Protein AF-A0A316A0J9-F1 (afdb_monomer_lite)

Secondary structure (DSSP, 8-state):
----EEEETTEEEEHHHHHHHHHTT-HHHHHHHHHHHH---HHHHHHHHHHHHHHHHHHHHHHHHHHHHH-SSSSSHHHHHHHHHHHHHHHHT----TTT----EEE------SS---TT---EEETTT--B-

Structure (mmCIF, N/CA/C/O backbone):
data_AF-A0A316A0J9-F1
#
_entry.id   AF-A0A316A0J9-F1
#
loop_
_atom_site.group_PDB
_atom_site.id
_atom_site.type_symbol
_atom_site.label_atom_id
_atom_site.label_alt_id
_atom_site.label_comp_id
_atom_site.label_asym_id
_atom_site.label_entity_id
_atom_site.label_seq_id
_atom_site.pdbx_PDB_ins_code
_atom_site.Cartn_x
_atom_site.Cartn_y
_atom_site.Cartn_z
_atom_site.occupancy
_atom_site.B_iso_or_equiv
_atom_site.auth_seq_id
_atom_site.auth_comp_id
_atom_site.auth_asym_id
_atom_site.auth_atom_id
_atom_site.pdbx_PDB_model_num
ATOM 1 N N . MET A 1 1 ? 1.527 -1.743 14.021 1.00 74.06 1 MET A N 1
ATOM 2 C CA . MET A 1 1 ? 0.909 -1.024 15.152 1.00 74.06 1 MET A CA 1
ATOM 3 C C . MET A 1 1 ? 0.811 -2.018 16.296 1.00 74.06 1 MET A C 1
ATOM 5 O O . MET A 1 1 ? 0.505 -3.168 16.009 1.00 74.06 1 MET A O 1
ATOM 9 N N . GLU A 1 2 ? 1.171 -1.632 17.520 1.00 82.31 2 GLU A N 1
ATOM 10 C CA . GLU A 1 2 ? 0.972 -2.494 18.694 1.00 82.31 2 GLU A CA 1
ATOM 11 C C . GLU A 1 2 ? -0.528 -2.652 18.937 1.00 82.31 2 GLU A C 1
ATOM 13 O O . GLU A 1 2 ? -1.286 -1.705 18.718 1.00 82.31 2 GLU A O 1
ATOM 18 N N . SER A 1 3 ? -0.953 -3.859 19.299 1.00 89.88 3 SER A N 1
ATOM 19 C CA . SER A 1 3 ? -2.348 -4.151 19.618 1.00 89.88 3 SER A CA 1
ATOM 20 C C . SER A 1 3 ? -2.669 -3.667 21.023 1.00 89.88 3 SER A C 1
ATOM 22 O O . SER A 1 3 ? -1.890 -3.904 21.943 1.00 89.88 3 SER A O 1
ATOM 24 N N . PHE A 1 4 ? -3.826 -3.043 21.182 1.00 92.44 4 PHE A N 1
ATOM 25 C CA . PHE A 1 4 ? -4.368 -2.623 22.466 1.00 92.44 4 PHE A CA 1
ATOM 26 C C . PHE A 1 4 ? -5.889 -2.722 22.433 1.00 92.44 4 PHE A C 1
ATOM 28 O O . PHE A 1 4 ? -6.505 -2.754 21.366 1.00 92.44 4 PHE A O 1
ATOM 35 N N . ASP A 1 5 ? -6.471 -2.783 23.616 1.00 93.44 5 ASP A N 1
ATOM 36 C CA . ASP A 1 5 ? -7.900 -2.901 23.841 1.00 93.44 5 ASP A CA 1
ATOM 37 C C . ASP A 1 5 ? -8.534 -1.513 23.978 1.00 93.44 5 ASP A C 1
ATOM 39 O O . ASP A 1 5 ? -8.025 -0.661 24.707 1.00 93.44 5 ASP A O 1
ATOM 43 N N . ILE A 1 6 ? -9.621 -1.271 23.242 1.00 92.38 6 ILE A N 1
ATOM 44 C CA . ILE A 1 6 ? -10.358 -0.003 23.240 1.00 92.38 6 ILE A CA 1
ATOM 45 C C . ILE A 1 6 ? -11.652 -0.212 24.033 1.00 92.38 6 ILE A C 1
ATOM 47 O O . ILE A 1 6 ? -12.558 -0.888 23.530 1.00 92.38 6 ILE A O 1
ATOM 51 N N . PRO A 1 7 ? -11.755 0.333 25.258 1.00 92.00 7 PRO A N 1
ATOM 52 C CA . PRO A 1 7 ? -12.960 0.211 26.061 1.00 92.00 7 PRO A CA 1
ATOM 53 C C . PRO A 1 7 ? -14.047 1.167 25.552 1.00 92.00 7 PRO A C 1
ATOM 55 O O . PRO A 1 7 ? -13.841 2.375 25.474 1.00 92.00 7 PRO A O 1
ATOM 58 N N . ILE A 1 8 ? -15.222 0.628 25.235 1.00 91.06 8 ILE A N 1
ATOM 59 C CA . ILE A 1 8 ? -16.410 1.367 24.795 1.00 91.06 8 ILE A CA 1
ATOM 60 C C . ILE A 1 8 ? -17.619 0.774 25.522 1.00 91.06 8 ILE A C 1
ATOM 62 O O . ILE A 1 8 ? -17.927 -0.406 25.352 1.00 91.06 8 ILE A O 1
ATOM 66 N N . HIS A 1 9 ? -18.295 1.576 26.353 1.00 87.31 9 HIS A N 1
ATOM 67 C CA . HIS A 1 9 ? -19.504 1.177 27.101 1.00 87.31 9 HIS A CA 1
ATOM 68 C C . HIS A 1 9 ? -19.368 -0.150 27.878 1.00 87.31 9 HIS A C 1
ATOM 70 O O . HIS A 1 9 ? -20.275 -0.977 27.901 1.00 87.31 9 HIS A O 1
ATOM 76 N N . GLY A 1 10 ? -18.208 -0.386 28.502 1.00 85.06 10 GLY A N 1
ATOM 77 C CA . GLY A 1 10 ? -17.943 -1.601 29.288 1.00 85.06 10 GLY A CA 1
ATOM 78 C C . GLY A 1 10 ? -17.589 -2.845 28.463 1.00 85.06 10 GLY A C 1
ATOM 79 O O . GLY A 1 10 ? -17.373 -3.915 29.029 1.00 85.06 10 GLY A O 1
ATOM 80 N N . LYS A 1 11 ? -17.482 -2.714 27.139 1.00 91.44 11 LYS A N 1
ATOM 81 C CA . LYS A 1 11 ? -16.968 -3.745 26.232 1.00 91.44 11 LYS A CA 1
ATOM 82 C C . LYS A 1 11 ? -15.612 -3.326 25.671 1.00 91.44 11 LYS A C 1
ATOM 84 O O . LYS A 1 11 ? -15.312 -2.139 25.615 1.00 91.44 11 LYS A O 1
ATOM 89 N N . SER A 1 12 ? -14.799 -4.290 25.248 1.00 91.44 12 SER A N 1
ATOM 90 C CA . SER A 1 12 ? -13.502 -4.023 24.615 1.00 91.44 12 SER A CA 1
ATOM 91 C C . SER A 1 12 ? -13.495 -4.470 23.158 1.00 91.44 12 SER A C 1
ATOM 93 O O . SER A 1 12 ? -14.006 -5.546 22.838 1.00 91.44 12 SER A O 1
ATOM 95 N N . VAL A 1 13 ? -12.880 -3.669 22.286 1.00 93.62 13 VAL A N 1
ATOM 96 C CA . VAL A 1 13 ? -12.526 -4.062 20.916 1.00 93.62 13 VAL A CA 1
ATOM 97 C C . VAL A 1 13 ? -11.023 -3.958 20.716 1.00 93.62 13 VAL A C 1
ATOM 99 O O . VAL A 1 13 ? -10.404 -2.954 21.064 1.00 93.62 13 VAL A O 1
ATOM 102 N N . ASN A 1 14 ? -10.436 -4.981 20.095 1.00 94.75 14 ASN A N 1
ATOM 103 C CA . ASN A 1 14 ? -9.012 -4.994 19.811 1.00 94.75 14 ASN A CA 1
ATOM 104 C C . ASN A 1 14 ? -8.667 -4.076 18.627 1.00 94.75 14 ASN A C 1
ATOM 106 O O . ASN A 1 14 ? -9.202 -4.209 17.521 1.00 94.75 14 ASN A O 1
ATOM 110 N N . SER A 1 15 ? -7.704 -3.178 18.831 1.00 93.12 15 SER A N 1
ATOM 111 C CA . SER A 1 15 ? -7.263 -2.219 17.817 1.00 93.12 15 SER A CA 1
ATOM 112 C C . SER A 1 15 ? -6.660 -2.882 16.573 1.00 93.12 15 SER A C 1
ATOM 114 O O . SER A 1 15 ? -6.730 -2.317 15.480 1.00 93.12 15 SER A O 1
ATOM 116 N N . LYS A 1 16 ? -6.118 -4.104 16.689 1.00 93.38 16 LYS A N 1
ATOM 117 C CA . LYS A 1 16 ? -5.546 -4.866 15.566 1.00 93.38 16 LYS A CA 1
ATOM 118 C C . LYS A 1 16 ? -6.611 -5.313 14.569 1.00 93.38 16 LYS A C 1
ATOM 120 O O . LYS A 1 16 ? -6.356 -5.283 13.362 1.00 93.38 16 LYS A O 1
ATOM 125 N N . ASP A 1 17 ? -7.786 -5.692 15.060 1.00 93.31 17 ASP A N 1
ATOM 126 C CA . ASP A 1 17 ? -8.888 -6.160 14.220 1.00 93.31 17 ASP A CA 1
ATOM 127 C C . ASP A 1 17 ? -9.441 -5.002 13.391 1.00 93.31 17 ASP A C 1
ATOM 129 O O . ASP A 1 17 ? -9.531 -5.114 12.167 1.00 93.31 17 ASP A O 1
ATOM 133 N N . ILE A 1 18 ? -9.653 -3.841 14.022 1.00 93.94 18 ILE A N 1
ATOM 134 C CA . ILE A 1 18 ? -10.033 -2.591 13.345 1.00 93.94 18 ILE A CA 1
ATOM 135 C C . ILE A 1 18 ? -8.967 -2.195 12.315 1.00 93.94 18 ILE A C 1
ATOM 137 O O . ILE A 1 18 ? -9.268 -1.946 11.145 1.00 93.94 18 ILE A O 1
ATOM 141 N N . HIS A 1 19 ? -7.695 -2.193 12.720 1.00 93.31 19 HIS A N 1
ATOM 142 C CA . HIS A 1 19 ? -6.570 -1.834 11.860 1.00 93.31 19 HIS A CA 1
ATOM 143 C C . HIS A 1 19 ? -6.481 -2.718 10.602 1.00 93.31 19 HIS A C 1
ATOM 145 O O . HIS A 1 19 ? -6.096 -2.241 9.531 1.00 93.31 19 HIS A O 1
ATOM 151 N N . SER A 1 20 ? -6.877 -3.992 10.691 1.00 93.75 20 SER A N 1
ATOM 152 C CA . SER A 1 20 ? -6.901 -4.904 9.543 1.00 93.75 20 SER A CA 1
ATOM 153 C C . SER A 1 20 ? -7.879 -4.456 8.447 1.00 93.75 20 SER A C 1
ATOM 155 O O . SER A 1 20 ? -7.550 -4.541 7.260 1.00 93.75 20 SER A O 1
ATOM 157 N N . PHE A 1 21 ? -9.042 -3.915 8.826 1.00 94.94 21 PHE A N 1
ATOM 158 C CA . PHE A 1 21 ? -10.014 -3.342 7.895 1.00 94.94 21 PHE A CA 1
ATOM 159 C C . PHE A 1 21 ? -9.528 -2.006 7.334 1.00 94.94 21 PHE A C 1
ATOM 161 O O . PHE A 1 21 ? -9.649 -1.761 6.131 1.00 94.94 21 PHE A O 1
ATOM 168 N N . VAL A 1 22 ? -8.913 -1.174 8.180 1.00 92.19 22 VAL A N 1
ATOM 169 C CA . VAL A 1 22 ? -8.371 0.138 7.796 1.00 92.19 22 VAL A CA 1
ATOM 170 C C . VAL A 1 22 ? -7.271 0.004 6.737 1.00 92.19 22 VAL A C 1
ATOM 172 O O . VAL A 1 22 ? -7.306 0.721 5.738 1.00 92.19 22 VAL A O 1
ATOM 175 N N . ILE A 1 23 ? -6.335 -0.944 6.881 1.00 90.88 23 ILE A N 1
ATOM 176 C CA . ILE A 1 23 ? -5.298 -1.200 5.859 1.00 90.88 23 ILE A CA 1
ATOM 177 C C . ILE A 1 23 ? -5.914 -1.643 4.529 1.00 90.88 23 ILE A C 1
ATOM 179 O O . ILE A 1 23 ? -5.421 -1.263 3.469 1.00 90.88 23 ILE A O 1
ATOM 183 N N . LYS A 1 24 ? -6.994 -2.428 4.574 1.00 92.94 24 LYS A N 1
ATOM 184 C CA . LYS A 1 24 ? -7.704 -2.912 3.381 1.00 92.94 24 LYS A CA 1
ATOM 185 C C . LYS A 1 24 ? -8.619 -1.853 2.749 1.00 92.94 24 LYS A C 1
ATOM 187 O O . LYS A 1 24 ? -9.287 -2.158 1.766 1.00 92.94 24 LYS A O 1
ATOM 192 N N . GLY A 1 25 ? -8.693 -0.642 3.310 1.00 91.56 25 GLY A N 1
ATOM 193 C CA . GLY A 1 25 ? -9.587 0.424 2.847 1.00 91.56 25 GLY A CA 1
ATOM 194 C C . GLY A 1 25 ? -11.072 0.165 3.126 1.00 91.56 25 GLY A C 1
ATOM 195 O O . GLY A 1 25 ? -11.932 0.846 2.575 1.00 91.56 25 GLY A O 1
ATOM 196 N N . GLN A 1 26 ? -11.400 -0.809 3.977 1.00 95.25 26 GLN A N 1
ATOM 197 C CA . GLN A 1 26 ? -12.773 -1.235 4.261 1.00 95.25 26 GLN A CA 1
ATOM 198 C C . GLN A 1 26 ? -13.354 -0.480 5.467 1.00 95.25 26 GLN A C 1
ATOM 200 O O . GLN A 1 26 ? -13.712 -1.087 6.472 1.00 95.25 26 GLN A O 1
ATOM 205 N N . ILE A 1 27 ? -13.446 0.851 5.370 1.00 93.75 27 ILE A N 1
ATOM 206 C CA . ILE A 1 27 ? -13.836 1.721 6.497 1.00 93.75 27 ILE A CA 1
ATOM 207 C C . ILE A 1 27 ? -15.253 1.421 6.998 1.00 93.75 27 ILE A C 1
ATOM 209 O O . ILE A 1 27 ? -15.444 1.239 8.195 1.00 93.75 27 ILE A O 1
ATOM 213 N N . ASN A 1 28 ? -16.231 1.274 6.099 1.00 95.00 28 ASN A N 1
ATOM 214 C CA . ASN A 1 28 ? -17.616 0.987 6.498 1.00 95.00 28 ASN A CA 1
ATOM 215 C C . ASN A 1 28 ? -17.733 -0.339 7.268 1.00 95.00 28 ASN A C 1
ATOM 217 O O . ASN A 1 28 ? -18.388 -0.390 8.301 1.00 95.00 28 ASN A O 1
ATOM 221 N N . LYS A 1 29 ? -17.008 -1.378 6.829 1.00 96.25 29 LYS A N 1
ATOM 222 C CA . LYS A 1 29 ? -16.966 -2.674 7.525 1.00 96.25 29 LYS A CA 1
ATOM 223 C C . LYS A 1 29 ? -16.281 -2.583 8.887 1.00 96.25 29 LYS A C 1
ATOM 225 O O . LYS A 1 29 ? -16.670 -3.287 9.809 1.00 96.25 29 LYS A O 1
ATOM 230 N N . ALA A 1 30 ? -15.272 -1.721 9.020 1.00 95.75 30 ALA A N 1
ATOM 231 C CA . ALA A 1 30 ? -14.627 -1.463 10.303 1.00 95.75 30 ALA A CA 1
ATOM 232 C C . ALA A 1 30 ? -15.608 -0.819 11.297 1.00 95.75 30 ALA A C 1
ATOM 234 O O . ALA A 1 30 ? -15.656 -1.223 12.453 1.00 95.75 30 ALA A O 1
ATOM 235 N N . VAL A 1 31 ? -16.414 0.142 10.835 1.00 96.44 31 VAL A N 1
ATOM 236 C CA . VAL A 1 31 ? -17.444 0.805 11.651 1.00 96.44 31 VAL A CA 1
ATOM 237 C C . VAL A 1 31 ? -18.522 -0.193 12.066 1.00 96.44 31 VAL A C 1
ATOM 239 O O . VAL A 1 31 ? -18.821 -0.296 13.250 1.00 96.44 31 VAL A O 1
ATOM 242 N N . GLU A 1 32 ? -19.055 -0.971 11.121 1.00 96.62 32 GLU A N 1
ATOM 243 C CA . GLU A 1 32 ? -20.035 -2.030 11.403 1.00 96.62 32 GLU A CA 1
ATOM 244 C C . GLU A 1 32 ? -19.503 -3.040 12.426 1.00 96.62 32 GLU A C 1
ATOM 246 O O . GLU A 1 32 ? -20.209 -3.389 13.365 1.00 96.62 32 GLU A O 1
ATOM 251 N N . PHE A 1 33 ? -18.240 -3.457 12.294 1.00 95.88 33 PHE A N 1
ATOM 252 C CA . PHE A 1 33 ? -17.590 -4.361 13.242 1.00 95.88 33 PHE A CA 1
ATOM 253 C C . PHE A 1 33 ? -17.518 -3.781 14.661 1.00 95.88 33 PHE A C 1
ATOM 255 O O . PHE A 1 33 ? -17.780 -4.494 15.630 1.00 95.88 33 PHE A O 1
ATOM 262 N N . VAL A 1 34 ? -17.179 -2.495 14.803 1.00 94.50 34 VAL A N 1
ATOM 263 C CA . VAL A 1 34 ? -17.133 -1.837 16.117 1.00 94.50 34 VAL A CA 1
ATOM 264 C C . VAL A 1 34 ? -18.536 -1.754 16.718 1.00 94.50 34 VAL A C 1
ATOM 266 O O . VAL A 1 34 ? -18.709 -2.150 17.867 1.00 94.50 34 VAL A O 1
ATOM 269 N N . VAL A 1 35 ? -19.537 -1.334 15.938 1.00 96.38 35 VAL A N 1
ATOM 270 C CA . VAL A 1 35 ? -20.942 -1.267 16.382 1.00 96.38 35 VAL A CA 1
ATOM 271 C C . VAL A 1 35 ? -21.461 -2.642 16.809 1.00 96.38 35 VAL A C 1
ATOM 273 O O . VAL A 1 35 ? -22.084 -2.759 17.861 1.00 96.38 35 VAL A O 1
ATOM 276 N N . ASP A 1 36 ? -21.182 -3.697 16.042 1.00 95.31 36 ASP A N 1
ATOM 277 C CA . ASP A 1 36 ? -21.597 -5.067 16.369 1.00 95.31 36 ASP A CA 1
ATOM 278 C C . ASP A 1 36 ? -21.006 -5.534 17.707 1.00 95.31 36 ASP A C 1
ATOM 280 O O . ASP A 1 36 ? -21.708 -6.074 18.566 1.00 95.31 36 ASP A O 1
ATOM 284 N N . LYS A 1 37 ? -19.717 -5.257 17.933 1.00 93.69 37 LYS A N 1
ATOM 285 C CA . LYS A 1 37 ? -19.022 -5.689 19.147 1.00 93.69 37 LYS A CA 1
ATOM 286 C C . LYS A 1 37 ? -19.411 -4.895 20.383 1.00 93.69 37 LYS A C 1
ATOM 288 O O . LYS A 1 37 ? -19.567 -5.494 21.448 1.00 93.69 37 LYS A O 1
ATOM 293 N N . THR A 1 38 ? -19.568 -3.580 20.276 1.00 92.50 38 THR A N 1
ATOM 294 C CA . THR A 1 38 ? -19.738 -2.703 21.447 1.00 92.50 38 THR A CA 1
ATOM 295 C C . THR A 1 38 ? -21.170 -2.229 21.652 1.00 92.50 38 THR A C 1
ATOM 297 O O . THR A 1 38 ? -21.502 -1.798 22.750 1.00 92.50 38 THR A O 1
ATOM 300 N N . HIS A 1 39 ? -22.031 -2.360 20.639 1.00 93.62 39 HIS A N 1
ATOM 301 C CA . HIS A 1 39 ? -23.360 -1.740 20.570 1.00 93.62 39 HIS A CA 1
ATOM 302 C C . HIS A 1 39 ? -23.333 -0.217 20.774 1.00 93.62 39 HIS A C 1
ATOM 304 O O . HIS A 1 39 ? -24.313 0.360 21.243 1.00 93.62 39 HIS A O 1
ATOM 310 N N . CYS A 1 40 ? -22.218 0.441 20.439 1.00 91.62 40 CYS A N 1
ATOM 311 C CA . CYS A 1 40 ? -22.148 1.897 20.433 1.00 91.62 40 CYS A CA 1
ATOM 312 C C . CYS A 1 40 ? -22.874 2.492 19.220 1.00 91.62 40 CYS A C 1
ATOM 314 O O . CYS A 1 40 ? -23.283 1.791 18.288 1.00 91.62 40 CYS A O 1
ATOM 316 N N . SER A 1 41 ? -23.034 3.812 19.220 1.00 96.12 41 SER A N 1
ATOM 317 C CA . SER A 1 41 ? -23.580 4.516 18.067 1.00 96.12 41 SER A CA 1
ATOM 318 C C . SER A 1 41 ? -22.624 4.462 16.868 1.00 96.12 41 SER A C 1
ATOM 320 O O . SER A 1 41 ? -21.403 4.371 17.001 1.00 96.12 41 SER A O 1
ATOM 322 N N . ILE A 1 42 ? -23.180 4.600 15.661 1.00 94.88 42 ILE A N 1
ATOM 323 C CA . ILE A 1 42 ? -22.385 4.685 14.423 1.00 94.88 42 ILE A CA 1
ATOM 324 C C . ILE A 1 42 ? -21.394 5.861 14.480 1.00 94.88 42 ILE A C 1
ATOM 326 O O . ILE A 1 42 ? -20.317 5.777 13.893 1.00 94.88 42 ILE A O 1
ATOM 330 N N . HIS A 1 43 ? -21.748 6.954 15.166 1.00 93.94 43 HIS A N 1
ATOM 331 C CA . HIS A 1 43 ? -20.869 8.113 15.318 1.00 93.94 43 HIS A CA 1
ATOM 332 C C . HIS A 1 43 ? -19.630 7.766 16.148 1.00 93.94 43 HIS A C 1
ATOM 334 O O . HIS A 1 43 ? -18.515 7.941 15.670 1.00 93.94 43 HIS A O 1
ATOM 340 N N . GLU A 1 44 ? -19.824 7.181 17.331 1.00 92.25 44 GLU A N 1
ATOM 341 C CA . GLU A 1 44 ? -18.719 6.754 18.200 1.00 92.25 44 GLU A CA 1
ATOM 342 C C . GLU A 1 44 ? -17.832 5.713 17.503 1.00 92.25 44 GLU A C 1
ATOM 344 O O . GLU A 1 44 ? -16.606 5.788 17.546 1.00 92.25 44 GLU A O 1
ATOM 349 N N . ALA A 1 45 ? -18.438 4.753 16.797 1.00 94.12 45 ALA A N 1
ATOM 350 C CA . ALA A 1 45 ? -17.690 3.766 16.025 1.00 94.12 45 ALA A CA 1
ATOM 351 C C . ALA A 1 45 ? -16.846 4.406 14.911 1.00 94.12 45 ALA A C 1
ATOM 353 O O . ALA A 1 45 ? -15.718 3.973 14.668 1.00 94.12 45 ALA A O 1
ATOM 354 N N . LYS A 1 46 ? -17.363 5.443 14.238 1.00 95.81 46 LYS A N 1
ATOM 355 C CA . LYS A 1 46 ? -16.602 6.203 13.236 1.00 95.81 46 LYS A CA 1
ATOM 356 C C . LYS A 1 46 ? -15.416 6.927 13.854 1.00 95.81 46 LYS A C 1
ATOM 358 O O . LYS A 1 46 ? -14.326 6.818 13.303 1.00 95.81 46 LYS A O 1
ATOM 363 N N . GLU A 1 47 ? -15.606 7.597 14.988 1.00 95.44 47 GLU A N 1
ATOM 364 C CA . GLU A 1 47 ? -14.526 8.305 15.686 1.00 95.44 47 GLU A CA 1
ATOM 365 C C . GLU A 1 47 ? -13.371 7.358 16.026 1.00 95.44 47 GLU A C 1
ATOM 367 O O . GLU A 1 47 ? -12.217 7.644 15.705 1.00 95.44 47 GLU A 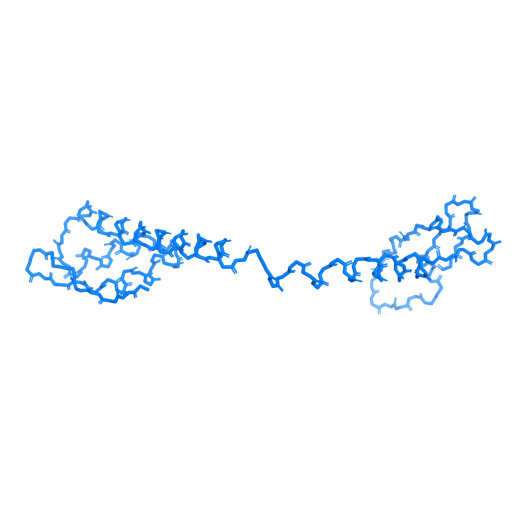O 1
ATOM 372 N N . VAL A 1 48 ? -13.686 6.173 16.553 1.00 93.94 48 VAL A N 1
ATOM 373 C CA . VAL A 1 48 ? -12.687 5.142 16.869 1.00 93.94 48 VAL A CA 1
ATOM 374 C C . VAL A 1 48 ? -11.950 4.676 15.612 1.00 93.94 48 VAL A C 1
ATOM 376 O O . VAL A 1 48 ? -10.721 4.584 15.600 1.00 93.94 48 VAL A O 1
ATOM 379 N N . VAL A 1 49 ? -12.672 4.386 14.528 1.00 95.25 49 VAL A N 1
ATOM 380 C CA . VAL A 1 49 ? -12.062 3.929 13.269 1.00 95.25 49 VAL A CA 1
ATOM 381 C C . VAL A 1 49 ? -11.160 5.009 12.659 1.00 95.25 49 VAL A C 1
ATOM 383 O O . VAL A 1 49 ? -10.063 4.689 12.186 1.00 95.25 49 VAL A O 1
ATOM 386 N N . ASP A 1 50 ? -11.580 6.273 12.688 1.00 94.25 50 ASP A N 1
ATOM 387 C CA . ASP A 1 50 ? -10.789 7.398 12.185 1.00 94.25 50 ASP A CA 1
ATOM 388 C C . ASP A 1 50 ? -9.547 7.656 13.044 1.00 94.25 50 ASP A C 1
ATOM 390 O O . ASP A 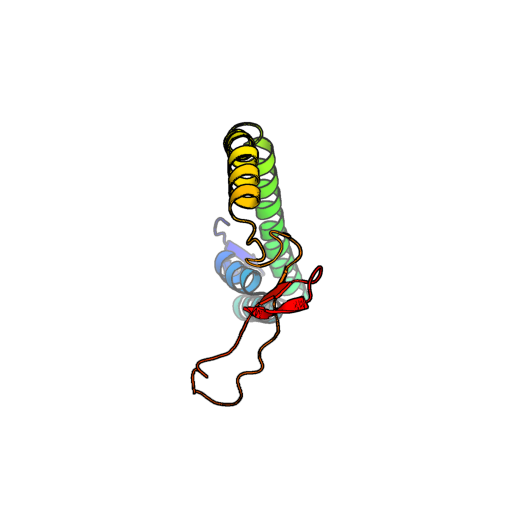1 50 ? -8.467 7.921 12.506 1.00 94.25 50 ASP A O 1
ATOM 394 N N . GLU A 1 51 ? -9.633 7.491 14.362 1.00 93.56 51 GLU A N 1
ATOM 395 C CA . GLU A 1 51 ? -8.471 7.596 15.239 1.00 93.56 51 GLU A CA 1
ATOM 396 C C . GLU A 1 51 ? -7.441 6.495 14.946 1.00 93.56 51 GLU A C 1
ATOM 398 O O . GLU A 1 51 ? -6.255 6.783 14.748 1.00 93.56 51 GLU A O 1
ATOM 403 N N . ILE A 1 52 ? -7.883 5.242 14.786 1.00 92.81 52 ILE A N 1
ATOM 404 C CA . ILE A 1 52 ? -7.011 4.126 14.382 1.00 92.81 52 ILE A CA 1
ATOM 405 C C . ILE A 1 52 ? -6.374 4.385 13.011 1.00 92.81 52 ILE A C 1
ATOM 407 O O . ILE A 1 52 ? -5.186 4.101 12.799 1.00 92.81 52 ILE A O 1
ATOM 411 N N . ARG A 1 53 ? -7.121 4.972 12.073 1.00 93.19 53 ARG A N 1
ATOM 412 C CA . ARG A 1 53 ? -6.595 5.384 10.769 1.00 93.19 53 ARG A CA 1
ATOM 413 C C . ARG A 1 53 ? -5.522 6.459 10.907 1.00 93.19 53 ARG A C 1
ATOM 415 O O . ARG A 1 53 ? -4.455 6.317 10.309 1.00 93.19 53 ARG A O 1
ATOM 422 N N . ASN A 1 54 ? -5.757 7.483 11.717 1.00 91.88 54 ASN A N 1
ATOM 423 C CA . ASN A 1 54 ? -4.806 8.567 11.949 1.00 91.88 54 ASN A CA 1
ATOM 424 C C . ASN A 1 54 ? -3.526 8.072 12.633 1.00 91.88 5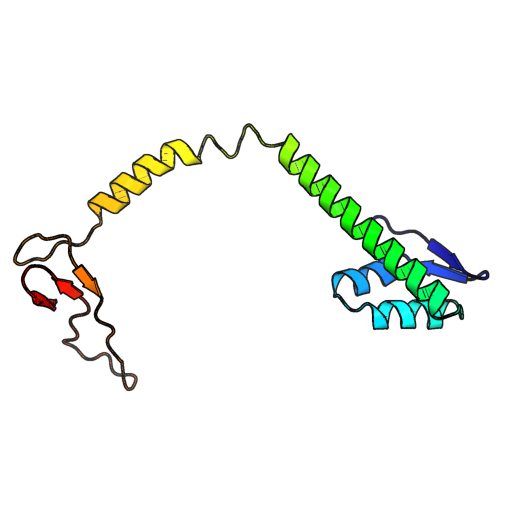4 ASN A C 1
ATOM 426 O O . ASN A 1 54 ? -2.427 8.438 12.215 1.00 91.88 54 ASN A O 1
ATOM 430 N N . LEU A 1 55 ? -3.634 7.170 13.613 1.00 89.06 55 LEU A N 1
ATOM 431 C CA . LEU A 1 55 ? -2.480 6.514 14.238 1.00 89.06 55 LEU A CA 1
ATOM 432 C C . LEU A 1 55 ? -1.662 5.703 13.223 1.00 89.06 55 LEU A C 1
ATOM 434 O O . LEU A 1 55 ? -0.429 5.709 13.251 1.00 89.06 55 LEU A O 1
ATOM 438 N N . SER A 1 56 ? -2.342 5.043 12.286 1.00 85.62 56 SER A N 1
ATOM 439 C CA . SER A 1 56 ? -1.699 4.284 11.209 1.00 85.62 56 SER A CA 1
ATOM 440 C C . SER A 1 56 ? -0.946 5.179 10.224 1.00 85.62 56 SER A C 1
ATOM 442 O O . SER A 1 56 ? 0.091 4.768 9.701 1.00 85.62 56 SER A O 1
ATOM 444 N N . LEU A 1 57 ? -1.464 6.379 9.950 1.00 84.31 57 LEU A N 1
ATOM 445 C CA . LEU A 1 57 ? -0.824 7.370 9.082 1.00 84.31 57 LEU A CA 1
ATOM 446 C C . LEU A 1 57 ? 0.380 8.015 9.771 1.00 84.31 57 LEU A C 1
ATOM 448 O O . LEU A 1 57 ? 1.472 7.974 9.214 1.00 84.31 57 LEU A O 1
ATOM 452 N N . LYS A 1 58 ? 0.237 8.460 11.026 1.00 83.44 58 LYS A N 1
ATOM 453 C CA . LYS A 1 58 ? 1.350 9.018 11.813 1.00 83.44 58 LYS A CA 1
ATOM 454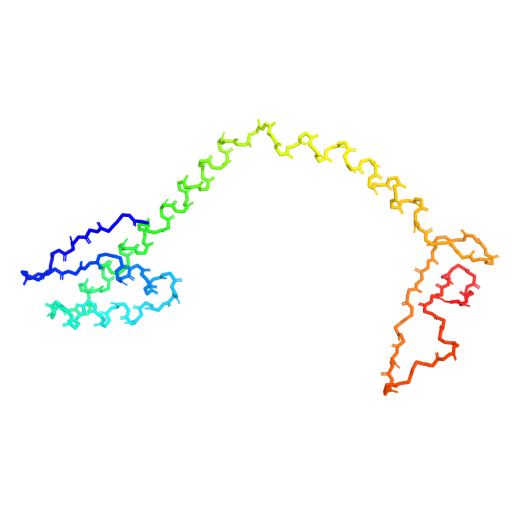 C C . LYS A 1 58 ? 2.539 8.059 11.906 1.00 83.44 58 LYS A C 1
ATOM 456 O O . LYS A 1 58 ? 3.671 8.479 11.696 1.00 83.44 58 LYS A O 1
ATOM 461 N N . LYS A 1 59 ? 2.300 6.755 12.122 1.00 79.00 59 LYS A N 1
ATOM 462 C CA . LYS A 1 59 ? 3.375 5.740 12.109 1.00 79.00 59 LYS A CA 1
ATOM 463 C C . LYS A 1 59 ? 4.045 5.580 10.740 1.00 79.00 59 LYS A C 1
ATOM 465 O O . LYS A 1 59 ? 5.212 5.196 10.686 1.00 79.00 59 LYS A O 1
ATOM 470 N N . ARG A 1 60 ? 3.344 5.834 9.627 1.00 72.50 60 ARG A N 1
ATOM 471 C CA . ARG A 1 60 ? 3.968 5.855 8.292 1.00 72.50 60 ARG A CA 1
ATOM 472 C C . ARG A 1 60 ? 4.818 7.098 8.097 1.00 72.50 60 ARG A C 1
ATOM 474 O O . ARG A 1 60 ? 5.910 6.954 7.563 1.00 72.50 60 ARG A O 1
ATOM 481 N N . ASP A 1 61 ? 4.349 8.256 8.542 1.00 75.12 61 ASP A N 1
ATOM 482 C CA . ASP A 1 61 ? 5.079 9.517 8.406 1.00 75.12 61 ASP A CA 1
ATOM 483 C C . ASP A 1 61 ? 6.330 9.528 9.290 1.00 75.12 61 ASP A C 1
ATOM 485 O O . ASP A 1 61 ? 7.416 9.811 8.802 1.00 75.12 61 ASP A O 1
ATOM 489 N N . GLU A 1 62 ? 6.234 9.079 10.544 1.00 77.31 62 GLU A N 1
ATOM 490 C CA . GLU A 1 62 ? 7.393 8.872 11.425 1.00 77.31 62 GLU A CA 1
ATOM 491 C C . GLU A 1 62 ? 8.394 7.883 10.808 1.00 77.31 62 GLU A C 1
ATOM 493 O O . GLU A 1 62 ? 9.608 8.108 10.789 1.00 77.31 62 GLU A O 1
ATOM 498 N N . LYS A 1 63 ? 7.892 6.791 10.218 1.00 71.06 63 LYS A N 1
ATOM 499 C CA . LYS A 1 63 ? 8.739 5.872 9.460 1.00 71.06 63 LYS A CA 1
ATOM 500 C C . LYS A 1 63 ? 9.358 6.587 8.254 1.00 71.06 63 LYS A C 1
ATOM 502 O O . LYS A 1 63 ? 10.544 6.442 8.028 1.00 71.06 63 LYS A O 1
ATOM 507 N N . LEU A 1 64 ? 8.635 7.407 7.504 1.00 65.44 64 LEU A N 1
ATOM 508 C CA . LEU A 1 64 ? 9.203 8.140 6.373 1.00 65.44 64 LEU A CA 1
ATOM 509 C C . LEU A 1 64 ? 10.298 9.130 6.814 1.00 65.44 64 LEU A C 1
ATOM 511 O O . LEU A 1 64 ? 11.355 9.189 6.187 1.00 65.44 64 LEU A O 1
ATOM 515 N N . GLU A 1 65 ? 10.098 9.841 7.921 1.00 66.56 65 GLU A N 1
ATOM 516 C CA . GLU A 1 65 ? 11.080 10.774 8.486 1.00 66.56 65 GLU A CA 1
ATOM 517 C C . GLU A 1 65 ? 12.328 10.057 9.024 1.00 66.56 65 GLU A C 1
ATOM 519 O O . GLU A 1 65 ? 13.455 10.512 8.811 1.00 66.56 65 GLU A O 1
ATOM 524 N N . THR A 1 66 ? 12.176 8.874 9.629 1.00 63.84 66 THR A N 1
ATOM 525 C CA . THR A 1 66 ? 13.332 8.045 10.024 1.00 63.84 66 THR A CA 1
ATOM 526 C C . THR A 1 66 ? 14.121 7.524 8.820 1.00 63.84 66 THR A C 1
ATOM 528 O O . THR A 1 66 ? 15.334 7.350 8.917 1.00 63.84 66 THR A O 1
ATOM 531 N N . TRP A 1 67 ? 13.484 7.308 7.663 1.00 61.19 67 TRP A N 1
ATOM 532 C CA . TRP A 1 67 ? 14.184 6.949 6.422 1.00 61.19 67 TRP A CA 1
ATOM 533 C C . TRP A 1 67 ? 14.903 8.144 5.789 1.00 61.19 67 TRP A C 1
ATOM 535 O O . TRP A 1 67 ? 16.026 7.981 5.314 1.00 61.19 67 TRP A O 1
ATOM 545 N N . LYS A 1 68 ? 14.313 9.346 5.829 1.00 62.00 68 LYS A N 1
ATOM 546 C CA . LYS A 1 68 ? 14.971 10.584 5.371 1.00 62.00 68 LYS A CA 1
ATOM 547 C C . LYS A 1 68 ? 16.209 10.915 6.208 1.00 62.00 68 LYS A C 1
ATOM 549 O O . LYS A 1 68 ? 17.249 11.259 5.659 1.00 62.00 68 LYS A O 1
ATOM 554 N N . THR A 1 69 ? 16.126 10.759 7.528 1.00 61.94 69 THR A N 1
ATOM 555 C CA . THR A 1 69 ? 17.237 11.054 8.453 1.00 61.94 69 THR A CA 1
ATOM 556 C C . THR A 1 69 ? 18.330 9.983 8.453 1.00 61.94 69 THR A C 1
ATOM 558 O O . THR A 1 69 ? 19.502 10.314 8.617 1.00 61.94 69 THR A O 1
ATOM 561 N N . LYS A 1 70 ? 17.993 8.709 8.198 1.00 59.88 70 LYS A N 1
ATOM 562 C CA . LYS A 1 70 ? 18.979 7.619 8.050 1.00 59.88 70 LYS A CA 1
ATOM 563 C C . LYS A 1 70 ? 19.667 7.572 6.680 1.00 59.88 70 LYS A C 1
ATOM 565 O O . LYS A 1 70 ? 20.596 6.783 6.510 1.00 59.88 70 LYS A O 1
ATOM 570 N N . ALA A 1 71 ? 19.258 8.394 5.712 1.00 58.38 71 ALA A N 1
ATOM 571 C CA . ALA A 1 71 ? 19.875 8.431 4.390 1.00 58.38 71 ALA A CA 1
ATOM 572 C C . ALA A 1 71 ? 20.230 9.858 3.941 1.00 58.38 71 ALA A C 1
ATOM 574 O O . ALA A 1 71 ? 19.566 10.443 3.088 1.00 58.38 71 ALA A O 1
ATOM 575 N N . PRO A 1 72 ? 21.405 10.330 4.377 1.00 50.97 72 PRO A N 1
ATOM 576 C CA . PRO A 1 72 ? 22.363 10.845 3.409 1.00 50.97 72 PRO A CA 1
ATOM 577 C C . PRO A 1 72 ? 23.702 10.127 3.613 1.00 50.97 72 PRO A C 1
ATOM 579 O O . PRO A 1 72 ? 24.587 10.620 4.302 1.00 50.97 72 PRO A O 1
ATOM 582 N N . GLY A 1 73 ? 23.876 8.923 3.052 1.00 53.81 73 GLY A N 1
ATOM 583 C CA . GLY A 1 73 ? 25.178 8.256 3.204 1.00 53.81 73 GLY A CA 1
ATOM 584 C C . GLY A 1 73 ? 25.433 6.956 2.453 1.00 53.81 73 GLY A C 1
ATOM 585 O O . GLY A 1 73 ? 26.581 6.718 2.078 1.00 53.81 73 GLY A O 1
ATOM 586 N N . GLN A 1 74 ? 24.417 6.125 2.188 1.00 52.22 74 GLN A N 1
ATOM 587 C CA . GLN A 1 74 ? 24.669 4.775 1.648 1.00 52.22 74 GLN A CA 1
ATOM 588 C C . GLN A 1 74 ? 23.970 4.409 0.335 1.00 52.22 74 GLN A C 1
ATOM 590 O O . GLN A 1 74 ? 24.407 3.467 -0.314 1.00 52.22 74 GLN A O 1
ATOM 595 N N . CYS A 1 75 ? 22.978 5.173 -0.132 1.00 49.31 75 CYS A N 1
ATOM 596 C CA . CYS A 1 75 ? 22.368 4.926 -1.450 1.00 49.31 75 CYS A CA 1
ATOM 597 C C . 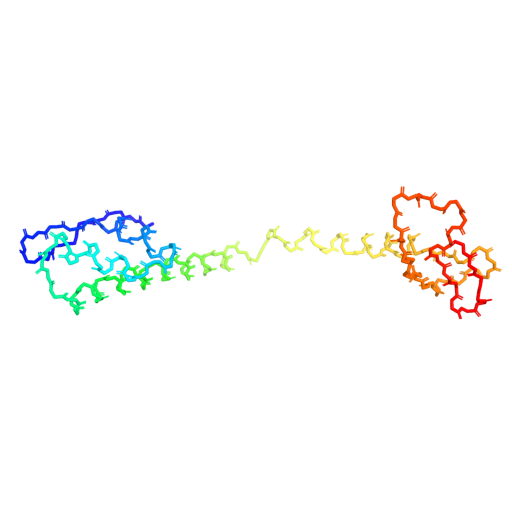CYS A 1 75 ? 22.879 5.854 -2.566 1.00 49.31 75 CYS A C 1
ATOM 599 O O . CYS A 1 75 ? 22.645 5.578 -3.736 1.00 49.31 75 CYS A O 1
ATOM 601 N N . THR A 1 76 ? 23.611 6.926 -2.251 1.00 48.41 76 THR A N 1
ATOM 602 C CA . THR A 1 76 ? 24.059 7.908 -3.258 1.00 48.41 76 THR A CA 1
ATOM 603 C C . THR A 1 76 ? 25.403 7.557 -3.902 1.00 48.41 76 THR A C 1
ATOM 605 O O . THR A 1 76 ? 25.603 7.832 -5.079 1.00 48.41 76 THR A O 1
ATOM 608 N N . LYS A 1 77 ? 26.305 6.854 -3.203 1.00 47.12 77 LYS A N 1
ATOM 609 C CA . LYS A 1 77 ? 27.655 6.552 -3.731 1.00 47.12 77 LYS A CA 1
ATOM 610 C C . LYS A 1 77 ? 27.697 5.462 -4.813 1.00 47.12 77 LYS A C 1
ATOM 612 O O . LYS A 1 77 ? 28.668 5.390 -5.561 1.00 47.12 77 LYS A O 1
ATOM 617 N N . VAL A 1 78 ? 26.665 4.620 -4.908 1.00 46.84 78 VAL A N 1
ATOM 618 C CA . VAL A 1 78 ? 26.578 3.541 -5.917 1.00 46.84 78 VAL A CA 1
ATOM 619 C C . VAL A 1 78 ? 25.931 4.030 -7.220 1.00 46.84 78 VAL A C 1
ATOM 621 O O . VAL A 1 78 ? 26.116 3.424 -8.274 1.00 46.84 78 VAL A O 1
ATOM 624 N N . ILE A 1 79 ? 25.202 5.149 -7.172 1.00 51.78 79 ILE A N 1
ATOM 625 C CA . ILE A 1 79 ? 24.499 5.698 -8.335 1.00 51.78 79 ILE A CA 1
ATOM 626 C C . ILE A 1 79 ? 25.462 6.493 -9.225 1.00 51.78 79 ILE A C 1
ATOM 628 O O . ILE A 1 79 ? 25.395 6.369 -10.445 1.00 51.78 79 ILE A O 1
ATOM 632 N N . ASP A 1 80 ? 26.401 7.247 -8.649 1.00 54.00 80 ASP A N 1
ATOM 633 C CA . ASP A 1 80 ? 27.238 8.145 -9.455 1.00 54.00 80 ASP A CA 1
ATOM 634 C C . ASP A 1 80 ? 28.314 7.418 -10.274 1.00 54.00 80 ASP A C 1
ATOM 636 O O . ASP A 1 80 ? 28.499 7.749 -11.441 1.00 54.00 80 ASP A O 1
ATOM 640 N N . LYS A 1 81 ? 28.931 6.345 -9.755 1.00 54.91 81 LYS A N 1
ATOM 641 C CA . LYS A 1 81 ? 29.871 5.529 -10.557 1.00 54.91 81 LYS A CA 1
ATOM 642 C C . LYS A 1 81 ? 29.182 4.701 -11.648 1.00 54.91 81 LYS A C 1
ATOM 644 O O . LYS A 1 81 ? 29.796 4.386 -12.662 1.00 54.91 81 LYS A O 1
ATOM 649 N N . ASN A 1 82 ? 27.909 4.352 -11.456 1.00 57.50 82 ASN A N 1
ATOM 650 C CA . ASN A 1 82 ? 27.147 3.590 -12.444 1.00 57.50 82 ASN A CA 1
ATOM 651 C C . ASN A 1 82 ? 26.531 4.467 -13.530 1.00 57.50 82 ASN A C 1
ATOM 653 O O . ASN A 1 82 ? 26.308 3.968 -14.624 1.00 57.50 82 ASN A O 1
ATOM 657 N N . LYS A 1 83 ? 26.259 5.752 -13.282 1.00 63.44 83 LYS A N 1
ATOM 658 C CA . LYS A 1 83 ? 25.681 6.629 -14.310 1.00 63.44 83 LYS A CA 1
ATOM 659 C C . LYS A 1 83 ? 26.596 6.785 -15.515 1.00 63.44 83 LYS A C 1
ATOM 661 O O . LYS A 1 83 ? 26.114 6.637 -16.628 1.00 63.44 83 LYS A O 1
ATOM 666 N N . GLU A 1 84 ? 27.886 7.032 -15.301 1.00 68.06 84 GLU A N 1
ATOM 667 C CA . GLU A 1 84 ? 28.853 7.178 -16.394 1.00 68.06 84 GLU A CA 1
ATOM 668 C C . GLU A 1 84 ? 29.028 5.862 -17.161 1.00 68.06 84 GLU A C 1
ATOM 670 O O . GLU A 1 84 ? 28.899 5.842 -18.380 1.00 68.06 84 GLU A O 1
ATOM 675 N N . TYR A 1 85 ? 29.184 4.736 -16.454 1.00 69.56 85 TYR A N 1
ATOM 676 C CA . TYR A 1 85 ? 29.243 3.410 -17.076 1.00 69.56 85 TYR A CA 1
ATOM 677 C C . TYR A 1 85 ? 27.967 3.069 -17.865 1.00 69.56 85 TYR A C 1
ATOM 679 O O . TYR A 1 85 ? 28.046 2.545 -18.975 1.00 69.56 85 TYR A O 1
ATOM 687 N N . LEU A 1 86 ? 26.783 3.377 -17.327 1.00 70.69 86 LEU A N 1
ATOM 688 C CA . LEU A 1 86 ? 25.505 3.136 -17.996 1.00 70.69 86 LEU A CA 1
ATOM 689 C C . LEU A 1 86 ? 25.286 4.087 -19.175 1.00 70.69 86 LEU A C 1
ATOM 691 O O . LEU A 1 86 ? 24.766 3.634 -20.191 1.00 70.69 86 LEU A O 1
ATOM 695 N N . LEU A 1 87 ? 25.712 5.352 -19.089 1.00 71.69 87 LEU A N 1
ATOM 696 C CA . LEU A 1 87 ? 25.710 6.275 -20.227 1.00 71.69 87 LEU A CA 1
ATOM 697 C C . LEU A 1 87 ? 26.644 5.771 -21.325 1.00 71.69 87 LEU A C 1
ATOM 699 O O . LEU A 1 87 ? 26.223 5.667 -22.471 1.00 71.69 87 LEU A O 1
ATOM 703 N N . GLN A 1 88 ? 27.875 5.394 -20.979 1.00 70.88 88 GLN A N 1
ATOM 704 C CA . GLN A 1 88 ? 28.857 4.900 -21.940 1.00 70.88 88 GLN A CA 1
ATOM 705 C C . GLN A 1 88 ? 28.380 3.601 -22.594 1.00 70.88 88 GLN A C 1
ATOM 707 O O . GLN A 1 88 ? 28.466 3.435 -23.808 1.00 70.88 88 GLN A O 1
ATOM 712 N N . LYS A 1 89 ? 27.802 2.689 -21.807 1.00 71.50 89 LYS A N 1
ATOM 713 C CA . LYS A 1 89 ? 27.191 1.458 -22.312 1.00 71.50 89 LYS A CA 1
ATOM 714 C C . LYS A 1 89 ? 25.962 1.745 -23.173 1.00 71.50 89 LYS A C 1
ATOM 716 O O . LYS A 1 89 ? 25.752 1.031 -24.147 1.00 71.50 89 LYS A O 1
ATOM 721 N N 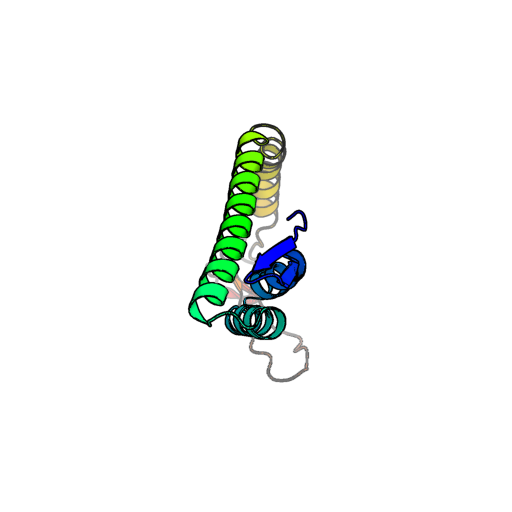. ALA A 1 90 ? 25.158 2.755 -22.847 1.00 71.12 90 ALA A N 1
ATOM 722 C CA . ALA A 1 90 ? 24.019 3.155 -23.666 1.00 71.12 90 ALA A CA 1
ATOM 723 C C . ALA A 1 90 ? 24.479 3.742 -25.003 1.00 71.12 90 ALA A C 1
ATOM 725 O O . ALA A 1 90 ? 23.956 3.326 -26.027 1.00 71.12 90 ALA A O 1
ATOM 726 N N . ILE A 1 91 ? 25.492 4.618 -24.999 1.00 72.44 91 ILE A N 1
ATOM 727 C CA . ILE A 1 91 ? 26.103 5.213 -26.198 1.00 72.44 91 ILE A CA 1
ATOM 728 C C . ILE A 1 91 ? 26.716 4.127 -27.092 1.00 72.44 91 ILE A C 1
ATOM 730 O O . ILE A 1 91 ? 26.449 4.097 -28.289 1.00 72.44 91 ILE A O 1
ATOM 734 N N . ASN A 1 92 ? 27.466 3.190 -26.510 1.00 73.75 92 ASN A N 1
ATOM 735 C CA . ASN A 1 92 ? 28.116 2.110 -27.258 1.00 73.75 92 ASN A CA 1
ATOM 736 C C . ASN A 1 92 ? 27.131 1.062 -27.808 1.00 73.75 92 ASN A C 1
ATOM 738 O O . ASN A 1 92 ? 27.490 0.315 -28.711 1.00 73.75 92 ASN A O 1
ATOM 742 N N . ASN A 1 93 ? 25.911 0.980 -27.266 1.00 76.62 93 ASN A N 1
ATOM 743 C CA . ASN A 1 93 ? 24.869 0.059 -27.733 1.00 76.62 93 ASN A CA 1
ATOM 744 C C . ASN A 1 93 ? 23.794 0.750 -28.583 1.00 76.62 93 ASN A C 1
ATOM 746 O O . ASN A 1 93 ? 22.747 0.147 -28.836 1.00 76.62 93 ASN A O 1
ATOM 750 N N . ILE A 1 94 ? 24.008 1.997 -29.019 1.00 79.00 94 ILE A N 1
ATOM 751 C CA . ILE A 1 94 ? 23.090 2.626 -29.968 1.00 79.00 94 ILE A CA 1
ATOM 752 C C . ILE A 1 94 ? 23.219 1.869 -31.295 1.00 79.00 94 ILE A C 1
ATOM 754 O O . ILE A 1 94 ? 24.315 1.794 -31.849 1.00 79.00 94 ILE A O 1
ATOM 758 N N . PRO A 1 95 ? 22.133 1.283 -31.824 1.00 75.69 95 PRO A N 1
ATOM 759 C CA . PRO A 1 95 ? 22.200 0.630 -33.117 1.00 75.69 95 PRO A CA 1
ATOM 760 C C . PRO A 1 95 ? 22.580 1.655 -34.194 1.00 75.69 95 PRO A C 1
ATOM 762 O O . PRO A 1 95 ? 22.125 2.801 -34.180 1.00 75.69 95 PRO A O 1
ATOM 765 N N . HIS A 1 96 ? 23.412 1.233 -35.142 1.00 85.19 96 HIS A N 1
ATOM 766 C CA . HIS A 1 96 ? 23.803 2.036 -36.295 1.00 85.19 96 HIS A CA 1
ATOM 767 C C . HIS A 1 96 ? 23.162 1.476 -37.558 1.00 85.19 96 HIS A C 1
ATOM 769 O O . HIS A 1 96 ? 23.002 0.265 -37.717 1.00 85.19 96 HIS A O 1
ATOM 775 N N . CYS A 1 97 ? 22.792 2.363 -38.479 1.00 86.62 97 CYS A N 1
ATOM 776 C CA . CYS A 1 97 ? 22.323 1.947 -39.788 1.00 86.62 97 CYS A CA 1
ATOM 777 C C . CYS A 1 97 ? 23.463 1.271 -40.567 1.00 86.62 97 CYS A C 1
ATOM 779 O O . CYS A 1 97 ? 24.466 1.931 -40.826 1.00 86.62 97 CYS A O 1
ATOM 781 N N . PRO A 1 98 ? 23.304 0.030 -41.052 1.00 85.81 98 PRO A N 1
ATOM 782 C CA . PRO A 1 98 ? 24.370 -0.674 -41.770 1.00 85.81 98 PRO A CA 1
ATOM 783 C C . PRO A 1 98 ? 24.708 -0.050 -43.136 1.00 85.81 98 PRO A C 1
ATOM 785 O O . PRO A 1 98 ? 25.703 -0.417 -43.745 1.00 85.81 98 PRO A O 1
ATOM 788 N N . ARG A 1 99 ? 23.885 0.885 -43.639 1.00 86.94 99 ARG A N 1
ATOM 789 C CA . ARG A 1 99 ? 24.102 1.555 -44.932 1.00 86.94 99 ARG A CA 1
ATOM 790 C C . ARG A 1 99 ? 24.761 2.930 -44.821 1.00 86.94 99 ARG A C 1
ATOM 792 O O . ARG A 1 99 ? 25.425 3.356 -45.755 1.00 86.94 99 ARG A O 1
ATOM 799 N N . CYS A 1 100 ? 24.499 3.671 -43.745 1.00 89.00 100 CYS A N 1
ATOM 800 C CA . CYS A 1 100 ? 24.955 5.063 -43.614 1.00 89.00 100 CYS A CA 1
ATOM 801 C C . CYS A 1 100 ? 25.503 5.411 -42.226 1.00 89.00 100 CYS A C 1
ATOM 803 O O . CYS A 1 100 ? 25.683 6.590 -41.922 1.00 89.00 100 CYS A O 1
ATOM 805 N N . GLU A 1 101 ? 25.655 4.398 -41.367 1.00 85.94 101 GLU A N 1
ATOM 806 C CA . GLU A 1 101 ? 26.198 4.455 -40.002 1.00 85.94 101 GLU A CA 1
ATOM 807 C C . GLU A 1 101 ? 25.467 5.412 -39.047 1.00 85.94 101 GLU A C 1
ATOM 809 O O . GLU A 1 101 ? 25.868 5.626 -37.904 1.00 85.94 101 GLU A O 1
ATOM 814 N N . SER A 1 102 ? 24.330 5.961 -39.480 1.00 86.00 102 SER A N 1
ATOM 815 C CA . SER A 1 102 ? 23.525 6.865 -38.672 1.00 86.00 102 SER A CA 1
ATOM 816 C C . SER A 1 102 ? 22.873 6.133 -37.504 1.00 86.00 102 SER A C 1
ATOM 818 O O . SER A 1 102 ? 22.273 5.073 -37.677 1.00 86.00 102 SER A O 1
ATOM 820 N N . THR A 1 103 ? 22.915 6.768 -36.337 1.00 86.12 103 THR A N 1
ATOM 821 C CA . THR A 1 103 ? 22.203 6.370 -35.114 1.00 86.12 103 THR A CA 1
ATOM 822 C C . THR A 1 103 ? 20.718 6.747 -35.126 1.00 86.12 103 THR A C 1
ATOM 824 O O . THR A 1 103 ? 19.979 6.419 -34.200 1.00 86.12 103 THR A O 1
ATOM 827 N N . ASN A 1 104 ? 20.247 7.448 -36.165 1.00 87.00 104 ASN A N 1
ATOM 828 C CA . ASN A 1 104 ? 18.864 7.904 -36.266 1.00 87.00 104 ASN A CA 1
ATOM 829 C C . ASN A 1 104 ? 17.967 6.781 -36.813 1.00 87.00 104 ASN A C 1
ATOM 831 O O . ASN A 1 104 ? 17.732 6.679 -38.023 1.00 87.00 104 ASN A O 1
ATOM 835 N N . ILE A 1 105 ? 17.517 5.913 -35.906 1.00 86.88 105 ILE A N 1
ATOM 836 C CA . ILE A 1 105 ? 16.758 4.697 -36.206 1.00 86.88 105 ILE A CA 1
ATOM 837 C C . ILE A 1 105 ? 15.370 4.775 -35.578 1.00 86.88 105 ILE A C 1
ATOM 839 O O . ILE A 1 105 ? 15.214 5.051 -34.391 1.00 86.88 105 ILE A O 1
ATOM 843 N N . GLN A 1 106 ? 14.353 4.472 -36.376 1.00 86.00 106 GLN A N 1
ATOM 844 C CA . GLN A 1 106 ? 12.965 4.359 -35.957 1.00 86.00 106 GLN A CA 1
ATOM 845 C C . GLN A 1 106 ? 12.541 2.896 -35.915 1.00 86.00 106 GLN A C 1
ATOM 847 O O . GLN A 1 106 ? 12.719 2.156 -36.885 1.00 86.00 106 GLN A O 1
ATOM 852 N N . ARG A 1 107 ? 11.924 2.490 -34.802 1.00 82.94 107 ARG A N 1
ATOM 853 C CA . ARG A 1 107 ? 11.304 1.171 -34.680 1.00 82.94 107 ARG A CA 1
ATOM 854 C C . ARG A 1 107 ? 9.952 1.178 -35.388 1.00 82.94 107 ARG A C 1
ATOM 856 O O . ARG A 1 107 ? 9.044 1.908 -34.988 1.00 82.94 107 ARG A O 1
ATOM 863 N N . GLN A 1 108 ? 9.817 0.369 -36.429 1.00 78.81 108 GLN A N 1
ATOM 864 C CA . GLN A 1 108 ? 8.565 0.204 -37.153 1.00 78.81 108 GLN A CA 1
ATOM 865 C C . GLN A 1 108 ? 7.597 -0.634 -36.307 1.00 78.81 108 GLN A C 1
ATOM 867 O O . GLN A 1 108 ? 7.942 -1.701 -35.793 1.00 78.81 108 GLN A O 1
ATOM 872 N N . LYS A 1 109 ? 6.366 -0.140 -36.128 1.00 70.62 109 LYS A N 1
ATOM 873 C CA . LYS A 1 109 ? 5.299 -0.882 -35.442 1.00 70.62 109 LYS A CA 1
ATOM 874 C C . LYS A 1 109 ? 4.760 -1.942 -36.391 1.00 70.62 109 LYS A C 1
ATOM 876 O O . LYS A 1 109 ? 3.807 -1.694 -37.128 1.00 70.62 109 LYS A O 1
ATOM 881 N N . VAL A 1 110 ? 5.360 -3.123 -36.371 1.00 65.69 110 VAL A N 1
ATOM 882 C CA . VAL A 1 110 ? 4.849 -4.234 -37.163 1.00 65.69 110 VAL A CA 1
ATOM 883 C C . VAL A 1 110 ? 3.571 -4.764 -36.513 1.00 65.69 110 VAL A C 1
ATOM 885 O O . VAL A 1 110 ? 3.594 -5.297 -35.405 1.00 65.69 110 VAL A O 1
ATOM 888 N N . ARG A 1 111 ? 2.428 -4.592 -37.186 1.00 60.00 111 ARG A N 1
ATOM 889 C CA . ARG A 1 111 ? 1.166 -5.212 -36.768 1.00 60.00 111 ARG A CA 1
ATOM 890 C C . ARG A 1 111 ? 1.196 -6.683 -37.166 1.00 60.00 111 ARG A C 1
ATOM 892 O O . ARG A 1 111 ? 0.969 -7.013 -38.324 1.00 60.00 111 ARG A O 1
ATOM 899 N N . ILE A 1 112 ? 1.458 -7.553 -36.198 1.00 59.94 112 ILE A N 1
ATOM 900 C CA . ILE A 1 112 ? 1.338 -9.000 -36.376 1.00 59.94 112 ILE A CA 1
ATOM 901 C C . ILE A 1 112 ? -0.161 -9.333 -36.383 1.00 59.94 112 ILE A C 1
ATOM 903 O O . ILE A 1 112 ? -0.823 -9.259 -35.348 1.00 59.94 112 ILE A O 1
ATOM 907 N N . LYS A 1 113 ? -0.727 -9.642 -37.553 1.00 52.75 113 LYS A N 1
ATOM 908 C CA . LYS A 1 113 ? -2.041 -10.292 -37.644 1.00 52.75 113 LYS A CA 1
ATOM 909 C C . LYS A 1 113 ? -1.811 -11.802 -37.631 1.00 52.75 113 LYS A C 1
ATOM 911 O O . LYS A 1 113 ? -1.361 -12.346 -38.629 1.00 52.75 113 LYS A O 1
ATOM 916 N N . GLY A 1 114 ? -2.162 -12.457 -36.525 1.00 52.44 114 GLY A N 1
ATOM 917 C CA . GLY A 1 114 ? -2.106 -13.916 -36.409 1.00 52.44 114 GLY A CA 1
ATOM 918 C C . GLY A 1 114 ? -0.699 -14.456 -36.146 1.00 52.44 114 GLY A C 1
ATOM 919 O O . GLY A 1 114 ? 0.304 -13.872 -36.538 1.00 52.44 114 GLY A O 1
ATOM 920 N N . SER A 1 115 ? -0.643 -15.562 -35.416 1.00 53.41 115 SER A N 1
ATOM 921 C CA . SER A 1 115 ? 0.534 -16.237 -34.864 1.00 53.41 115 SER A CA 1
ATOM 922 C C . SER A 1 115 ? 1.426 -16.908 -35.917 1.00 53.41 115 SER A C 1
ATOM 924 O O . SER A 1 115 ? 1.653 -18.114 -35.863 1.00 53.41 115 SER A O 1
ATOM 926 N N . LEU A 1 116 ? 1.929 -16.142 -36.878 1.00 50.97 116 LEU A N 1
ATOM 927 C CA . LEU A 1 116 ? 2.965 -16.573 -37.807 1.00 50.97 116 LEU A CA 1
ATOM 928 C C . LEU A 1 116 ? 4.070 -15.523 -37.782 1.00 50.97 116 LEU A C 1
ATOM 930 O O . LEU A 1 116 ? 3.863 -14.355 -38.109 1.00 50.97 116 LEU A O 1
ATOM 934 N N . GLN A 1 117 ? 5.242 -15.948 -37.325 1.00 51.16 117 GLN A N 1
ATOM 935 C CA . GLN A 1 117 ? 6.479 -15.197 -37.443 1.00 51.16 117 GLN A CA 1
ATOM 936 C C . GLN A 1 117 ? 6.749 -15.032 -38.943 1.00 51.16 117 GLN A C 1
ATOM 938 O O . GLN A 1 117 ? 7.141 -15.979 -39.613 1.00 51.16 117 GLN A O 1
ATOM 943 N N . VAL A 1 118 ? 6.419 -13.861 -39.492 1.00 55.72 118 VAL A N 1
ATOM 944 C CA . VAL A 1 118 ? 6.652 -13.571 -40.909 1.00 55.72 118 VAL A CA 1
ATOM 945 C C . VAL A 1 118 ? 8.142 -13.290 -41.077 1.00 55.72 118 VAL A C 1
ATOM 947 O O . VAL A 1 118 ? 8.620 -12.215 -40.703 1.00 55.72 118 VAL A O 1
ATOM 950 N N . ASP A 1 119 ? 8.875 -14.268 -41.608 1.00 54.03 119 ASP A N 1
ATOM 951 C CA . ASP A 1 119 ? 10.220 -14.070 -42.145 1.00 54.03 119 ASP A CA 1
ATOM 952 C C . ASP A 1 119 ? 10.207 -12.876 -43.116 1.00 54.03 119 ASP A C 1
ATOM 954 O O . ASP A 1 119 ? 9.433 -12.841 -44.072 1.00 54.03 119 ASP A O 1
ATOM 958 N N . GLY A 1 120 ? 11.031 -11.859 -42.843 1.00 59.28 120 GLY A N 1
ATOM 959 C CA . GLY A 1 120 ? 11.162 -10.662 -43.688 1.00 59.28 120 GLY A CA 1
ATOM 960 C C . GLY A 1 120 ? 10.632 -9.352 -43.097 1.00 59.28 120 GLY A C 1
ATOM 961 O O . GLY A 1 120 ? 10.710 -8.312 -43.754 1.00 59.28 120 GLY A O 1
ATOM 962 N N . LEU A 1 121 ? 10.131 -9.349 -41.859 1.00 65.69 121 LEU A N 1
ATOM 963 C CA . LEU A 1 121 ? 9.815 -8.101 -41.166 1.00 65.69 121 LEU A CA 1
ATOM 964 C C . LEU A 1 121 ? 11.101 -7.381 -40.762 1.00 65.69 121 LEU A C 1
ATOM 966 O O . LEU A 1 121 ? 11.908 -7.922 -40.016 1.00 65.69 121 LEU A O 1
ATOM 970 N N . LYS A 1 122 ? 11.249 -6.149 -41.251 1.00 71.38 122 LYS A N 1
ATOM 971 C CA . LYS A 1 122 ? 12.349 -5.231 -40.948 1.00 71.38 122 LYS A CA 1
ATOM 972 C C . LYS A 1 122 ? 11.909 -4.276 -39.834 1.00 71.38 122 LYS A C 1
ATOM 974 O O . LYS A 1 122 ? 11.201 -3.302 -40.111 1.00 71.38 122 LYS A O 1
ATOM 979 N N . PRO A 1 123 ? 12.188 -4.587 -38.553 1.00 76.06 123 PRO A N 1
ATOM 980 C CA . PRO A 1 123 ? 11.670 -3.825 -37.421 1.00 76.06 123 PRO A CA 1
ATOM 981 C C . PRO A 1 123 ? 12.276 -2.425 -37.301 1.00 76.06 123 PRO A C 1
ATOM 983 O O . PRO A 1 123 ? 11.775 -1.627 -36.503 1.00 76.06 123 PRO A O 1
ATOM 986 N N . PHE A 1 124 ? 13.326 -2.106 -38.056 1.00 82.94 124 PHE A N 1
ATOM 987 C CA . PHE A 1 124 ? 14.032 -0.840 -37.978 1.00 82.94 124 PHE A CA 1
ATOM 988 C C . PHE A 1 124 ? 14.091 -0.140 -39.333 1.00 82.94 124 PHE A C 1
ATOM 990 O O . PHE A 1 124 ? 14.299 -0.750 -40.377 1.00 82.94 124 PHE A O 1
ATOM 997 N N . ARG A 1 125 ? 13.944 1.184 -39.301 1.00 86.31 125 ARG A N 1
ATOM 998 C CA . ARG A 1 125 ? 14.124 2.073 -40.450 1.00 86.31 125 ARG A CA 1
ATOM 999 C C . ARG A 1 125 ? 15.055 3.211 -40.071 1.00 86.31 125 ARG A C 1
ATOM 1001 O O . ARG A 1 125 ? 14.853 3.856 -39.047 1.00 86.31 125 ARG A O 1
ATOM 1008 N N . CYS A 1 126 ? 16.049 3.504 -40.898 1.00 90.62 126 CYS A N 1
ATOM 1009 C CA . CYS A 1 126 ? 16.892 4.678 -40.717 1.00 90.62 126 CYS A CA 1
ATOM 1010 C C . CYS A 1 126 ? 16.163 5.933 -41.206 1.00 90.62 126 CYS A C 1
ATOM 1012 O O . CYS A 1 126 ? 15.803 6.021 -42.378 1.00 90.62 126 CYS A O 1
ATOM 1014 N N . SER A 1 127 ? 16.014 6.940 -40.347 1.00 89.12 127 SER A N 1
ATOM 1015 C CA . SER A 1 127 ? 15.385 8.214 -40.722 1.00 89.12 127 SER A CA 1
ATOM 1016 C C . SER A 1 127 ? 16.250 9.046 -41.671 1.00 89.12 127 SER A C 1
ATOM 1018 O O . SER A 1 127 ? 15.732 9.920 -42.355 1.00 89.12 127 SER A O 1
ATOM 1020 N N . ARG A 1 128 ? 17.571 8.802 -41.707 1.00 87.06 128 ARG A N 1
ATOM 1021 C CA . ARG A 1 128 ? 18.523 9.572 -42.525 1.00 87.06 128 ARG A CA 1
ATOM 1022 C C . ARG A 1 128 ? 18.570 9.103 -43.978 1.00 87.06 128 ARG A C 1
ATOM 1024 O O . ARG A 1 128 ? 18.546 9.931 -44.877 1.00 87.06 128 ARG A O 1
ATOM 1031 N N . CYS A 1 129 ? 18.677 7.794 -44.210 1.00 89.69 129 CYS A N 1
ATOM 1032 C CA . CYS A 1 129 ? 18.818 7.230 -45.560 1.00 89.69 129 CYS A CA 1
ATOM 1033 C C . CYS A 1 129 ? 17.621 6.380 -46.006 1.00 89.69 129 CYS A C 1
ATOM 1035 O O . CYS A 1 129 ? 17.614 5.871 -47.124 1.00 89.69 129 CYS A O 1
ATOM 1037 N N . GLY A 1 130 ? 16.634 6.175 -45.130 1.00 86.50 130 GLY A N 1
ATOM 1038 C CA . GLY A 1 130 ? 15.441 5.382 -45.416 1.00 86.50 130 GLY A CA 1
ATOM 1039 C C . GLY A 1 130 ? 15.655 3.868 -45.442 1.00 86.50 130 GLY A C 1
ATOM 1040 O O . GLY A 1 130 ? 14.695 3.158 -45.708 1.00 86.50 130 GLY A O 1
ATOM 1041 N N . TYR A 1 131 ? 16.867 3.364 -45.179 1.00 86.31 131 TYR A N 1
ATOM 1042 C CA . TYR A 1 131 ? 17.162 1.928 -45.206 1.00 86.31 131 TYR A CA 1
ATOM 1043 C C . TYR A 1 131 ? 16.437 1.174 -44.085 1.00 86.31 131 TYR A C 1
ATOM 1045 O O . TYR A 1 131 ? 16.435 1.630 -42.943 1.00 86.31 131 TYR A O 1
ATOM 1053 N N . GLU A 1 132 ? 15.869 0.015 -44.411 1.00 86.00 132 GLU A N 1
ATOM 1054 C CA . GLU A 1 132 ? 15.089 -0.823 -43.495 1.00 86.00 132 GLU A CA 1
ATOM 1055 C C . GLU A 1 132 ? 15.779 -2.177 -43.286 1.00 86.00 132 GLU A C 1
ATOM 1057 O O . GLU A 1 132 ? 16.218 -2.797 -44.268 1.00 86.00 132 GLU A O 1
ATOM 1062 N N . TRP A 1 133 ? 15.853 -2.639 -42.033 1.00 82.44 133 TRP A N 1
ATOM 1063 C CA . TRP A 1 133 ? 16.396 -3.943 -41.632 1.00 82.44 133 TRP A CA 1
ATOM 1064 C C . TRP A 1 133 ? 15.774 -4.480 -40.340 1.00 82.44 133 TRP A C 1
ATOM 1066 O O . TRP A 1 133 ? 15.112 -3.709 -39.605 1.00 82.44 133 TRP A O 1
#

Foldseek 3Di:
DDWDWDDDQNFTDILVVLLVCLVVVNLVVSLVVVCVRRVDDSVVSNVSSVVSNVVVVVVVVVVVVVVVVVDPPPPPVVVPVVVVVVVVVVVVPQDADPVPRDSQKDFDPDDDDDPDPDPPDFRIAHPPPRDTD

pLDDT: mean 79.79, std 15.15, range [46.84, 96.62]

Sequence (133 aa):
MESFDIPIHGKSVNSKDIHSFVIKGQINKAVEFVVDKTHCSIHEAKEVVDEIRNLSLKKRDEKLETWKTKAPGQCTKVIDKNKEYLLQKAINNIPHCPRCESTNIQRQKVRIKGSLQVDGLKPFRCSRCGYEW

Radius of gyration: 29.97 Å; chains: 1; bounding box: 54×28×75 Å

Organism: NCBI:txid39482